Protein 2Z0S (pdb70)

Secondary structure (DSSP, 8-state):
------TT--EEEEEEEE-SSEEEEE-SSSSPEEEEHHHHHTS---TTTT--TTSS-TT-EEEEEEEEE-TTS-EEEE--SSS-EE--SSEEEE--GGGSGGGT-GGGHHHHHHHHHH--EEEEETTTEEEEE-S-HHHHHHHHHHHHHHHH-S--TT-HHHHHHHHHHHHHH--

Nearest PDB structures (foldseek):
  2z0s-assembly1_A  TM=1.006E+00  e=6.641E-36  Aeropyrum pernix
  2ba0-assembly1_A  TM=9.247E-01  e=7.116E-19  Archaeoglobus fulgidus
  3l7z-assembly1_C  TM=9.344E-01  e=3.745E-17  Saccharolobus solfataricus
  8xie-assembly1_H  TM=8.509E-01  e=6.430E-17  Thermoplasma acidophilum DSM 1728
  5okz-assembly1_l  TM=6.399E-01  e=3.580E-09  Saccharomyces cerevisiae S288C

B-factor: mean 89.62, std 29.91, range [28.1, 201.73]

InterPro domains:
  IPR003029 S1 domain [PS50126] (67-139)
  IPR003029 S1 domain [SM00316] (65-139)
  IPR004087 K Homology domain [SM00322] (146-210)
  IPR004088 K Homology domain, type 1 [PF15985] (149-196)
  IPR012340 Nucleic acid-binding, OB-fold [G3DSA:2.40.50.140] (60-148)
  IPR012340 Nucleic acid-binding, OB-fold [SSF50249] (61-145)
  IPR023474 Exosome complex component Rrp4 [MF_00623] (7-234)
  IPR026699 Exosome complex RNA-binding protein 1/RRP40/RRP4 [PTHR21321] (3-215)
  IPR036612 K Homology domain, type 1 superfamily [G3DSA:3.30.1370.10] (149-235)
  IPR036612 K Homology domain, type 1 superfamily [SSF54791] (150-228)
  IPR048565 RRP4, S1 domain [PF21266] (62-99)
  IPR048565 RRP4, S1 domain [cd05789] (62-146)

Foldseek 3Di:
DADDDDAFFWFKWFFAADDFFWTWTDGLHPAIAIEGPCQVVVHDDDNPPHDDCPQDHGGWIWGWGFHQAPPVRHTYTHQPDDRTTTDDDFDKAFAGLVLLAVCCPDVRVNPVLLCVLLVWDWDRGNRGIMTTHDDDDQSVVLVRVLVVCSRPDPDPPPPSVVSSVVSVVSVVVSD

CATH classification: 2.40.50.140 (+1 more: 3.30.1370.10)

Radius of gyration: 17.99 Å; Cα contacts (8 Å, |Δi|>4): 323; chains: 1; bounding box: 57×24×34 Å

Organism: Aeropyrum pernix (strain ATCC 700893 / DSM 11879 / JCM 9820 / NBRC 100138 / K1) (NCBI:txid272557)

Solvent-accessible surface area: 9972 Å² total; per-residue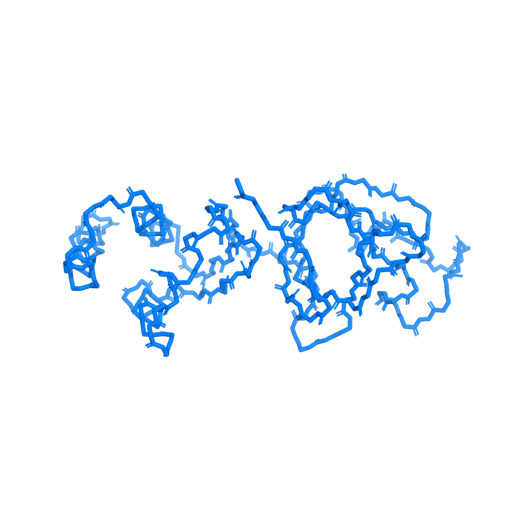 (Å²): 204,114,17,92,9,104,71,42,9,40,0,0,0,42,1,81,53,52,25,122,102,36,0,75,0,40,2,40,23,96,98,59,0,25,1,23,1,78,44,46,56,64,105,98,24,68,87,84,138,40,46,110,48,49,64,0,133,95,44,34,56,0,43,0,58,3,87,42,76,47,212,78,156,19,0,65,7,9,16,100,41,163,56,20,10,121,25,111,133,40,52,42,12,95,12,44,32,67,66,11,87,76,2,38,18,225,185,109,54,11,18,118,19,1,48,146,36,0,110,2,126,13,57,18,0,148,0,0,4,0,15,0,58,21,137,64,130,64,9,11,31,0,0,32,73,0,1,100,59,0,22,126,41,87,180,74,109,44,17,50,154,105,4,36,129,55,0,76,94,27,57,183,120,85,142

Structure (mmCIF, N/CA/C/O backbone):
data_2Z0S
#
_entry.id   2Z0S
#
_cell.length_a   97.414
_cell.length_b   97.414
_cell.length_c   136.548
_cell.angle_alpha   90.00
_cell.angle_beta   90.00
_cell.angle_gamma   120.00
#
_symmetry.space_group_name_H-M   'P 61 2 2'
#
loop_
_atom_site.group_PDB
_atom_site.id
_atom_site.type_symbol
_atom_site.label_atom_id
_atom_site.label_alt_id
_atom_site.label_comp_id
_atom_site.label_asym_id
_atom_site.label_entity_id
_atom_site.label_seq_id
_atom_site.pdbx_PDB_ins_code
_atom_site.Cartn_x
_atom_site.Cartn_y
_atom_site.Cartn_z
_atom_site.occupancy
_atom_site.B_iso_or_equiv
_atom_site.auth_seq_id
_atom_site.auth_comp_id
_atom_site.auth_asym_id
_atom_site.auth_atom_id
_atom_site.pdbx_PDB_model_num
ATOM 1 N N . GLU A 1 60 ? 21.086 46.761 17.256 1.00 129.82 60 GLU A N 1
ATOM 2 C CA . GLU A 1 60 ? 21.488 45.323 17.344 1.00 130.65 60 GLU A CA 1
ATOM 3 C C . GLU A 1 60 ? 21.696 44.706 15.955 1.00 131.08 60 GLU A C 1
ATOM 4 O O . GLU A 1 60 ? 20.772 44.673 15.136 1.00 131.16 60 GLU A O 1
ATOM 10 N N . ILE A 1 61 ? 22.909 44.210 15.697 1.00 132.64 61 ILE A N 1
ATOM 11 C CA . ILE A 1 61 ? 23.235 43.617 14.400 1.00 131.43 61 ILE A CA 1
ATOM 12 C C . ILE A 1 61 ? 23.858 42.212 14.476 1.00 128.20 61 ILE A C 1
ATOM 13 O O . ILE A 1 61 ? 24.032 41.641 15.557 1.00 128.00 61 ILE A O 1
ATOM 18 N N . TYR A 1 62 ? 24.185 41.677 13.302 1.00 93.29 62 TYR A N 1
ATOM 19 C CA . TYR A 1 62 ? 24.757 40.347 13.131 1.00 89.50 62 TYR A CA 1
ATOM 20 C C . TYR A 1 62 ? 26.160 40.140 13.675 1.00 90.73 62 TYR A C 1
ATOM 21 O O . TYR A 1 62 ? 27.033 41.000 13.560 1.00 91.64 62 TYR A O 1
ATOM 30 N N . VAL A 1 63 ? 26.357 38.965 14.259 1.00 116.31 63 VAL A N 1
ATOM 31 C CA . VAL A 1 63 ? 27.633 38.563 14.819 1.00 114.59 63 VAL A CA 1
ATOM 32 C C . VAL A 1 63 ? 27.900 37.156 14.312 1.00 114.12 63 VAL A C 1
ATOM 33 O O . VAL A 1 63 ? 27.117 36.239 14.552 1.00 113.63 63 VAL A O 1
ATOM 37 N N . PRO A 1 64 ? 29.018 36.971 13.599 1.00 118.90 64 PRO A N 1
ATOM 38 C CA . PRO A 1 64 ? 29.427 35.684 13.028 1.00 117.49 64 PRO A CA 1
ATOM 39 C C . PRO A 1 64 ? 29.473 34.538 14.032 1.00 117.33 64 PRO A C 1
ATOM 40 O O . PRO A 1 64 ? 29.719 34.747 15.219 1.00 117.55 64 PRO A O 1
ATOM 44 N N . GLN A 1 65 ? 29.232 33.327 13.539 1.00 91.93 65 GLN A N 1
ATOM 45 C CA . GLN A 1 65 ? 29.257 32.120 14.363 1.00 93.20 65 GLN A CA 1
ATOM 46 C C . GLN A 1 65 ? 29.672 30.933 13.505 1.00 90.81 65 GLN A C 1
ATOM 47 O O . GLN A 1 65 ? 28.911 30.464 12.655 1.00 88.68 65 GLN A O 1
ATOM 53 N N . ALA A 1 66 ? 30.890 30.461 13.737 1.00 97.96 66 ALA A N 1
ATOM 54 C CA . ALA A 1 66 ? 31.446 29.331 13.004 1.00 96.49 66 ALA A CA 1
ATOM 55 C C . ALA A 1 66 ? 30.387 28.385 12.440 1.00 93.88 66 ALA A C 1
ATOM 56 O O . ALA A 1 66 ? 29.961 27.444 13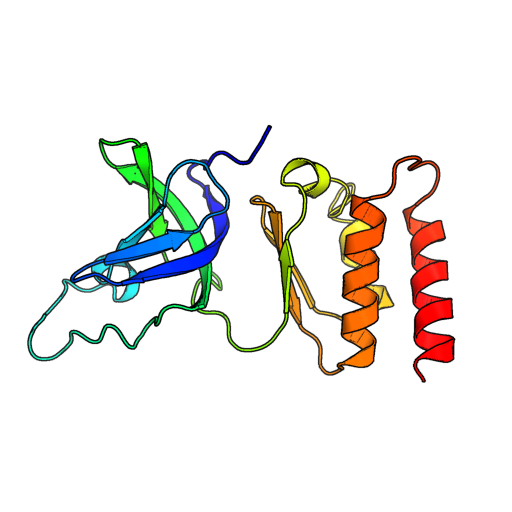.108 1.00 92.71 66 ALA A O 1
ATOM 58 N N . GLY A 1 67 ? 29.969 28.639 11.206 1.00 108.48 67 GLY A N 1
ATOM 59 C CA . GLY A 1 67 ? 28.974 27.791 10.576 1.00 105.72 67 GLY A CA 1
ATOM 60 C C . GLY A 1 67 ? 27.987 28.587 9.751 1.00 103.85 67 GLY A C 1
ATOM 61 O O . GLY A 1 67 ? 27.420 28.074 8.786 1.00 102.50 67 GLY A O 1
ATOM 62 N N . ASP A 1 68 ? 27.792 29.847 10.129 1.00 98.18 68 ASP A N 1
ATOM 63 C CA . ASP A 1 68 ? 26.860 30.729 9.436 1.00 96.90 68 ASP A CA 1
ATOM 64 C C . ASP A 1 68 ? 27.172 30.993 7.971 1.00 94.14 68 ASP A C 1
ATOM 65 O O . ASP A 1 68 ? 28.056 31.788 7.655 1.00 96.66 68 ASP A O 1
ATOM 70 N N . VAL A 1 69 ? 26.439 30.336 7.078 1.00 83.82 69 VAL A N 1
ATOM 71 C CA . VAL A 1 69 ? 26.627 30.561 5.652 1.00 76.65 69 VAL A CA 1
ATOM 72 C C . VAL A 1 69 ? 26.212 32.010 5.423 1.00 74.32 69 VAL A C 1
ATOM 73 O O . VAL A 1 69 ? 25.143 32.433 5.863 1.00 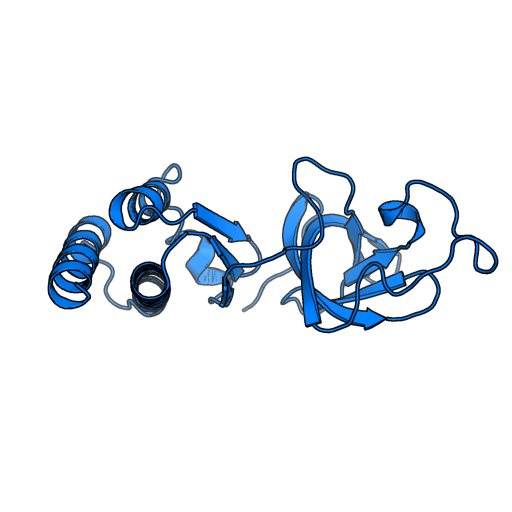77.18 69 VAL A O 1
ATOM 77 N N . VAL A 1 70 ? 27.052 32.771 4.734 1.00 57.74 70 VAL A N 1
ATOM 78 C CA . VAL A 1 70 ? 26.763 34.180 4.523 1.00 56.15 70 VAL A CA 1
ATOM 79 C C . VAL A 1 70 ? 26.962 34.693 3.105 1.00 55.67 70 VAL A C 1
ATOM 80 O O . VAL A 1 70 ? 27.611 34.056 2.298 1.00 55.79 70 VAL A O 1
ATOM 84 N N . ILE A 1 71 ? 26.370 35.842 2.802 1.00 53.65 71 ILE A N 1
ATOM 85 C CA . ILE A 1 71 ? 26.522 36.458 1.491 1.00 52.65 71 ILE A CA 1
ATOM 86 C C . ILE A 1 71 ? 27.531 37.559 1.767 1.00 51.05 71 ILE A C 1
ATOM 87 O O . ILE A 1 71 ? 27.271 38.447 2.589 1.00 53.53 71 ILE A O 1
ATOM 92 N N . GLY A 1 72 ? 28.675 37.493 1.086 1.00 41.36 72 GLY A N 1
ATOM 93 C CA . GLY A 1 72 ? 29.722 38.472 1.307 1.00 42.13 72 GLY A CA 1
ATOM 94 C C . GLY A 1 72 ? 30.011 39.410 0.158 1.00 45.28 72 GLY A C 1
ATOM 95 O O . GLY A 1 72 ? 29.927 39.054 -1.023 1.00 44.82 72 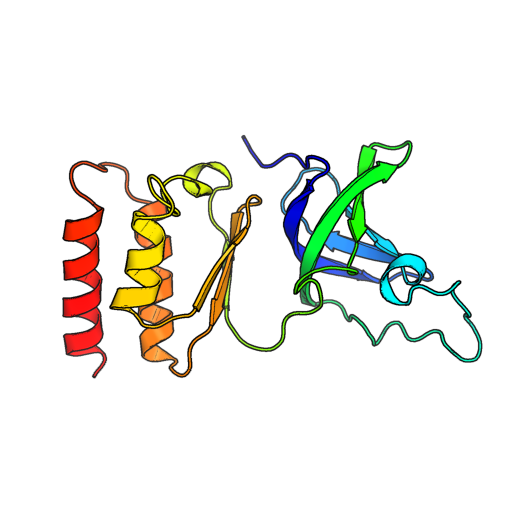GLY A O 1
ATOM 96 N N . LEU A 1 73 ? 30.354 40.633 0.525 1.00 53.93 73 LEU A N 1
ATOM 97 C CA . LEU A 1 73 ? 30.684 41.629 -0.456 1.00 57.46 73 LEU A CA 1
ATOM 98 C C . LEU A 1 73 ? 32.173 41.909 -0.340 1.00 60.19 73 LEU A C 1
ATOM 99 O O . LEU A 1 73 ? 32.653 42.383 0.693 1.00 65.51 73 LEU A O 1
ATOM 104 N N . ILE A 1 74 ? 32.905 41.602 -1.402 1.00 56.37 74 ILE A N 1
ATOM 105 C CA . ILE A 1 74 ? 34.333 41.841 -1.425 1.00 57.50 74 ILE A CA 1
ATOM 106 C C . ILE A 1 74 ? 34.562 43.352 -1.290 1.00 57.04 74 ILE A C 1
ATOM 107 O O . ILE A 1 74 ? 34.255 44.117 -2.213 1.00 56.07 74 ILE A O 1
ATOM 112 N N . GLN A 1 75 ? 35.076 43.773 -0.130 1.00 64.45 75 GLN A N 1
ATOM 113 C CA . GLN A 1 75 ? 35.386 45.185 0.127 1.00 70.20 75 GLN A CA 1
ATOM 114 C C . GLN A 1 75 ? 36.637 45.593 -0.636 1.00 73.44 75 GLN A C 1
ATOM 115 O O . GLN A 1 75 ? 36.587 46.372 -1.585 1.00 74.88 75 GLN A O 1
ATOM 121 N N . SER A 1 76 ? 37.767 45.055 -0.199 1.00 72.65 76 SER A N 1
ATOM 122 C CA . SER A 1 76 ? 39.051 45.351 -0.817 1.00 70.04 76 SER A CA 1
ATOM 123 C C . SER A 1 76 ? 39.875 44.077 -1.012 1.00 68.93 76 SER A C 1
ATOM 124 O O . SER A 1 76 ? 39.705 43.103 -0.275 1.00 64.56 76 SER A O 1
ATOM 127 N N . VAL A 1 77 ? 40.750 44.094 -2.019 1.00 71.77 77 VAL A N 1
ATOM 128 C CA . VAL A 1 77 ? 41.619 42.958 -2.330 1.00 75.86 77 VAL A CA 1
ATOM 129 C C . VAL A 1 77 ? 43.041 43.210 -1.836 1.00 77.24 77 VAL A C 1
ATOM 130 O O . VAL A 1 77 ? 43.513 44.349 -1.845 1.00 78.13 77 VAL A O 1
ATOM 134 N N . GLY A 1 78 ? 43.708 42.143 -1.402 1.00 87.02 78 GLY A N 1
ATOM 135 C CA . GLY A 1 78 ? 45.076 42.249 -0.919 1.00 87.90 78 GLY A CA 1
ATOM 136 C C . GLY A 1 78 ? 46.015 41.330 -1.688 1.00 87.37 78 GLY A C 1
ATOM 137 O O . GLY A 1 78 ? 45.885 41.174 -2.905 1.00 86.43 78 GLY A O 1
ATOM 138 N N . ILE A 1 79 ? 46.960 40.700 -0.999 1.00 71.40 79 ILE A N 1
ATOM 139 C CA . ILE A 1 79 ? 47.870 39.813 -1.705 1.00 69.83 79 ILE A CA 1
ATOM 140 C C . ILE A 1 79 ? 47.465 38.348 -1.590 1.00 71.19 79 ILE A C 1
ATOM 141 O O . ILE A 1 79 ? 47.314 37.658 -2.599 1.00 69.16 79 ILE A O 1
ATOM 146 N N . MET A 1 80 ? 47.273 37.873 -0.366 1.00 61.64 80 MET A N 1
ATOM 147 C CA . MET A 1 80 ? 46.921 36.471 -0.172 1.00 65.15 80 MET A CA 1
ATOM 148 C C . MET A 1 80 ? 45.485 36.320 0.260 1.00 64.28 80 MET A C 1
ATOM 149 O O . MET A 1 80 ? 44.944 35.209 0.302 1.00 65.48 80 MET A O 1
ATOM 154 N N . ASN A 1 81 ? 44.876 37.453 0.587 1.00 74.37 81 ASN A N 1
ATOM 155 C CA . ASN A 1 81 ? 43.506 37.474 1.053 1.00 73.71 81 ASN A CA 1
ATOM 156 C C . ASN A 1 81 ? 42.659 38.533 0.383 1.00 72.93 81 ASN A C 1
ATOM 157 O O . ASN A 1 81 ? 43.159 39.451 -0.280 1.00 71.91 81 ASN A O 1
ATOM 162 N N . TRP A 1 82 ? 41.353 38.380 0.596 1.00 71.20 82 TRP A N 1
ATOM 163 C CA . TRP A 1 82 ? 40.330 39.302 0.128 1.00 65.48 82 TRP A CA 1
ATOM 164 C C . TRP A 1 82 ? 39.607 39.631 1.420 1.00 67.42 82 TRP A C 1
ATOM 165 O O . TRP A 1 82 ? 39.383 38.742 2.252 1.00 69.07 82 TRP A O 1
ATOM 176 N N . PHE A 1 83 ? 39.260 40.899 1.599 1.00 63.43 83 PHE A N 1
ATOM 177 C CA . PHE A 1 83 ? 38.538 41.317 2.796 1.00 67.42 83 PHE A CA 1
ATOM 178 C C . PHE A 1 83 ? 37.064 41.461 2.415 1.00 67.14 83 PHE A C 1
ATOM 179 O O . PHE A 1 83 ? 36.713 42.191 1.482 1.00 66.71 83 PHE A O 1
ATOM 187 N N . VAL A 1 84 ? 36.208 40.732 3.124 1.00 65.02 84 VAL A N 1
ATOM 188 C CA . VAL A 1 84 ? 34.789 40.743 2.804 1.00 64.81 84 VAL A CA 1
ATOM 189 C C . VAL A 1 84 ? 33.839 41.390 3.788 1.00 65.05 84 VAL A C 1
ATOM 190 O O . VAL A 1 84 ? 33.886 41.121 4.986 1.00 64.90 84 VAL A O 1
ATOM 194 N N . ASP A 1 85 ? 32.966 42.236 3.248 1.00 69.23 85 ASP A N 1
ATOM 195 C CA . ASP A 1 85 ? 31.936 42.906 4.021 1.00 72.44 85 ASP A CA 1
ATOM 196 C C . ASP A 1 85 ? 30.946 41.799 4.358 1.00 71.49 85 ASP A C 1
ATOM 197 O O . ASP A 1 85 ? 30.364 41.181 3.468 1.00 68.10 85 ASP A O 1
ATOM 202 N N . ILE A 1 86 ? 30.756 41.548 5.644 1.00 66.92 86 ILE A N 1
ATOM 203 C CA . ILE A 1 86 ? 29.888 40.465 6.050 1.00 68.53 86 ILE A CA 1
ATOM 204 C C . ILE A 1 86 ? 28.608 40.931 6.753 1.00 74.85 86 ILE A C 1
ATOM 205 O O . ILE A 1 86 ? 27.766 40.122 7.153 1.00 73.35 86 ILE A O 1
ATOM 210 N N . ASN A 1 87 ? 28.453 42.248 6.849 1.00 94.21 87 ASN A N 1
ATOM 211 C CA . ASN A 1 87 ? 27.307 42.868 7.507 1.00 97.09 87 ASN A CA 1
ATOM 212 C C . ASN A 1 87 ? 27.405 42.524 8.979 1.00 98.83 87 ASN A C 1
ATOM 213 O O . ASN A 1 87 ? 26.433 42.122 9.619 1.00 100.56 87 ASN A O 1
ATOM 218 N N . SER A 1 88 ? 28.620 42.688 9.487 1.00 96.94 88 SER A N 1
ATOM 219 C CA . SER A 1 88 ? 28.973 42.426 10.871 1.00 98.65 88 SER A CA 1
ATOM 220 C C . SER A 1 88 ? 29.951 43.519 11.281 1.00 99.79 88 SER A C 1
ATOM 221 O O . SER A 1 88 ? 30.503 44.215 10.426 1.00 102.29 88 SER A O 1
ATOM 224 N N . PRO A 1 89 ? 30.172 43.698 12.592 1.00 103.16 89 PRO A N 1
ATOM 225 C CA . PRO A 1 89 ? 31.110 44.739 13.016 1.00 103.67 89 PRO A CA 1
ATOM 226 C C . PRO A 1 89 ? 32.504 44.463 12.472 1.00 103.36 89 PRO A C 1
ATOM 227 O O . PRO A 1 89 ? 33.191 45.369 12.006 1.00 103.96 89 PRO A O 1
ATOM 231 N N . TYR A 1 90 ? 32.911 43.200 12.520 1.00 104.16 90 TYR A N 1
ATOM 232 C CA . TYR A 1 90 ? 34.232 42.825 12.044 1.00 101.49 90 TYR A CA 1
ATOM 233 C C . TYR A 1 90 ? 34.295 42.278 10.619 1.00 98.08 90 TYR A C 1
ATOM 234 O O . TYR A 1 90 ? 33.499 41.422 10.219 1.00 95.07 90 TYR A O 1
ATOM 243 N N . VAL A 1 91 ? 35.260 42.806 9.867 1.00 96.64 91 VAL A N 1
ATOM 244 C CA . VAL A 1 91 ? 35.499 42.427 8.481 1.00 92.86 91 VAL A CA 1
ATOM 245 C C . VAL A 1 91 ? 36.057 41.023 8.432 1.00 88.67 91 VAL A C 1
ATOM 246 O O . VAL A 1 91 ? 37.038 40.724 9.102 1.00 92.25 91 VAL A O 1
ATOM 250 N N . ALA A 1 92 ? 35.434 40.166 7.634 1.00 62.34 92 ALA A N 1
ATOM 251 C CA . ALA A 1 92 ? 35.865 38.784 7.517 1.00 60.12 92 ALA A CA 1
ATOM 252 C C . ALA A 1 92 ? 36.959 38.730 6.488 1.00 60.86 92 ALA A C 1
ATOM 253 O O . ALA A 1 92 ? 37.177 39.695 5.738 1.00 62.96 92 ALA A O 1
ATOM 255 N N . VAL A 1 93 ? 37.640 37.589 6.451 1.00 71.76 93 VAL A N 1
ATOM 256 C CA . VAL A 1 93 ? 38.730 37.379 5.516 1.00 68.81 93 VAL A CA 1
ATOM 257 C C . VAL A 1 93 ? 38.523 36.058 4.808 1.00 68.18 93 VAL A C 1
ATOM 258 O O . VAL A 1 93 ? 37.934 35.128 5.365 1.00 67.23 93 VAL A O 1
ATOM 262 N N . LEU A 1 94 ? 39.008 36.006 3.568 1.00 70.26 94 LEU A N 1
ATOM 263 C CA . LEU A 1 94 ? 38.949 34.825 2.708 1.00 69.51 94 LEU A CA 1
ATOM 264 C C . LEU A 1 94 ? 40.268 34.820 1.950 1.00 74.84 94 LEU A C 1
ATOM 265 O O . LEU A 1 94 ? 40.567 35.768 1.217 1.00 73.70 94 LEU A O 1
ATOM 270 N N . SER A 1 95 ? 41.036 33.745 2.120 1.00 94.81 95 SER A N 1
ATOM 271 C CA . SER A 1 95 ? 42.359 33.603 1.503 1.00 97.23 95 SER A CA 1
ATOM 272 C C . SER A 1 95 ? 42.398 32.870 0.175 1.00 97.76 95 SER A C 1
ATOM 273 O O . SER A 1 95 ? 41.554 32.015 -0.100 1.00 99.58 95 SER A O 1
ATOM 276 N N . VAL A 1 96 ? 43.411 33.188 -0.630 1.00 53.05 96 VAL A N 1
ATOM 277 C CA . VAL A 1 96 ? 43.588 32.534 -1.921 1.00 53.24 96 VAL A CA 1
ATOM 278 C C . VAL A 1 96 ? 44.007 31.097 -1.617 1.00 55.39 96 VAL A C 1
ATOM 279 O O . VAL A 1 96 ? 44.002 30.217 -2.481 1.00 51.16 96 VAL A O 1
ATOM 283 N N . GLN A 1 97 ? 44.377 30.879 -0.364 1.00 72.62 97 GLN A N 1
ATOM 284 C CA . GLN A 1 97 ? 44.769 29.566 0.091 1.00 78.56 97 GLN A CA 1
ATOM 285 C C . GLN A 1 97 ? 43.513 28.700 0.059 1.00 79.68 97 GLN A C 1
ATOM 286 O O . GLN A 1 97 ? 43.434 27.722 -0.689 1.00 80.62 97 GLN A O 1
ATOM 292 N N . ASP A 1 98 ? 42.526 29.079 0.867 1.00 85.42 98 ASP A N 1
ATOM 293 C CA . ASP A 1 98 ? 41.269 28.339 0.950 1.00 85.50 98 ASP A CA 1
ATOM 294 C C . ASP A 1 98 ? 40.542 28.292 -0.386 1.00 82.49 98 ASP A C 1
ATOM 295 O O . ASP A 1 98 ? 39.999 27.255 -0.765 1.00 82.30 98 ASP A O 1
ATOM 300 N N . PHE A 1 99 ? 40.540 29.414 -1.099 1.00 81.62 99 PHE A N 1
ATOM 301 C CA . PHE A 1 99 ? 39.868 29.496 -2.392 1.00 78.54 99 PHE A CA 1
ATOM 302 C C . PHE A 1 99 ? 40.362 28.465 -3.416 1.00 78.55 99 PHE A C 1
ATOM 303 O O . PHE A 1 99 ? 39.570 27.831 -4.128 1.00 78.72 99 PHE A O 1
ATOM 311 N N . LEU A 1 100 ? 41.680 28.312 -3.480 1.00 81.87 100 LEU A N 1
ATOM 312 C CA . LEU A 1 100 ? 42.322 27.397 -4.410 1.00 79.64 100 LEU A CA 1
ATOM 313 C C . LEU A 1 100 ? 42.608 25.999 -3.893 1.00 79.72 100 LEU A C 1
ATOM 314 O O . LEU A 1 100 ? 42.836 25.092 -4.693 1.00 73.98 100 LEU A O 1
ATOM 319 N N . GLY A 1 101 ? 42.601 25.822 -2.571 1.00 92.88 101 GLY A N 1
ATOM 320 C CA . GLY A 1 101 ? 42.902 24.515 -2.001 1.00 96.66 101 GLY A CA 1
ATOM 321 C C . GLY A 1 101 ? 44.313 24.192 -2.446 1.00 99.10 101 GLY A C 1
ATOM 322 O O . GLY A 1 101 ? 44.642 23.070 -2.833 1.00 100.76 101 GLY A O 1
ATOM 323 N N . ARG A 1 102 ? 45.154 25.211 -2.367 1.00 73.72 102 ARG A N 1
ATOM 324 C CA . ARG A 1 102 ? 46.524 25.122 -2.816 1.00 72.22 102 ARG A CA 1
ATOM 325 C C . ARG A 1 102 ? 47.279 26.346 -2.273 1.00 73.77 102 ARG A C 1
ATOM 326 O O . ARG A 1 102 ? 46.739 27.449 -2.236 1.00 75.97 102 ARG A O 1
ATOM 334 N N . PRO A 1 103 ? 48.533 26.169 -1.827 1.00 75.33 103 PRO A N 1
ATOM 335 C CA . PRO A 1 103 ? 49.264 27.334 -1.312 1.00 74.79 103 PRO A CA 1
ATOM 336 C C . PRO A 1 103 ? 49.326 28.439 -2.359 1.00 72.28 103 PRO A C 1
ATOM 337 O O . PRO A 1 103 ? 49.392 28.170 -3.552 1.00 69.34 103 PRO A O 1
ATOM 341 N N . PHE A 1 104 ? 49.305 29.686 -1.922 1.00 86.24 104 PHE A N 1
ATOM 342 C CA . PHE A 1 104 ? 49.345 30.790 -2.868 1.00 89.66 104 PHE A CA 1
ATOM 343 C C . PHE A 1 104 ? 50.678 30.843 -3.603 1.00 91.21 104 PHE A C 1
ATOM 344 O O . PHE A 1 104 ? 51.725 30.591 -3.008 1.00 94.77 104 PHE A O 1
ATOM 352 N N . ASN A 1 105 ? 50.641 31.172 -4.893 1.00 75.64 105 ASN A N 1
ATOM 353 C CA . ASN A 1 105 ? 51.865 31.249 -5.698 1.00 72.91 105 ASN A CA 1
ATOM 354 C C . ASN A 1 105 ? 51.922 32.531 -6.556 1.00 68.81 105 ASN A C 1
ATOM 355 O O . ASN A 1 105 ? 51.674 32.526 -7.760 1.00 68.58 105 ASN A O 1
ATOM 360 N N . PRO A 1 106 ? 52.281 33.649 -5.924 1.00 55.21 106 PRO A N 1
ATOM 361 C CA . PRO A 1 106 ? 52.399 34.989 -6.514 1.00 57.22 106 PRO A CA 1
ATOM 362 C C . PRO A 1 106 ? 52.937 35.067 -7.933 1.00 60.40 106 PRO A C 1
ATOM 363 O O . PRO A 1 106 ? 52.620 36.004 -8.658 1.00 62.52 106 PRO A O 1
ATOM 367 N N . ALA A 1 107 ? 53.758 34.099 -8.324 1.00 81.87 107 ALA A N 1
ATOM 368 C CA . ALA A 1 107 ? 54.333 34.095 -9.665 1.00 86.64 107 ALA A CA 1
ATOM 369 C C . ALA A 1 107 ? 53.298 33.610 -10.669 1.00 89.34 107 ALA A C 1
ATOM 370 O O . ALA A 1 107 ? 52.405 34.351 -11.061 1.00 90.49 107 ALA A O 1
ATOM 372 N N . VAL A 1 108 ? 53.427 32.357 -11.083 1.00 116.06 108 VAL A N 1
ATOM 373 C CA . VAL A 1 108 ? 52.489 31.750 -12.023 1.00 120.06 108 VAL A CA 1
ATOM 374 C C . VAL A 1 108 ? 51.380 31.069 -11.215 1.00 120.12 108 VAL A C 1
ATOM 375 O O . VAL A 1 108 ? 51.517 29.914 -10.800 1.00 116.07 108 VAL A O 1
ATOM 379 N N . ASP A 1 109 ? 50.300 31.817 -10.989 1.00 84.51 109 ASP A N 1
ATOM 380 C CA . ASP A 1 109 ? 49.126 31.374 -10.226 1.00 87.40 109 ASP A CA 1
ATOM 381 C C . ASP A 1 109 ? 48.348 32.628 -9.891 1.00 91.26 109 ASP A C 1
ATOM 382 O O . ASP A 1 109 ? 47.334 32.929 -10.511 1.00 95.48 109 ASP A O 1
ATOM 387 N N . ASP A 1 110 ? 48.859 33.353 -8.902 1.00 119.09 110 ASP A N 1
ATOM 388 C CA . ASP A 1 110 ? 48.278 34.602 -8.436 1.00 116.77 110 ASP A CA 1
ATOM 389 C C . ASP A 1 110 ? 47.405 35.248 -9.488 1.00 114.41 110 ASP A C 1
ATOM 390 O O . ASP A 1 110 ? 47.784 35.362 -10.651 1.00 115.07 110 ASP A O 1
ATOM 395 N N . MET A 1 111 ? 46.219 35.654 -9.060 1.00 131.90 111 MET A N 1
ATOM 396 C CA . MET A 1 111 ? 45.274 36.324 -9.922 1.00 126.90 111 MET A CA 1
ATOM 397 C C . MET A 1 111 ? 44.143 36.871 -9.088 1.00 127.02 111 MET A C 1
ATOM 398 O O . MET A 1 111 ? 43.121 36.220 -8.893 1.00 127.76 111 MET A O 1
ATOM 403 N N . GLN A 1 112 ? 44.361 38.059 -8.544 1.00 74.48 112 GLN A N 1
ATOM 404 C CA . GLN A 1 112 ? 43.323 38.719 -7.789 1.00 69.52 112 GLN A CA 1
ATOM 405 C C . GLN A 1 112 ? 42.517 39.297 -8.947 1.00 62.79 112 GLN A C 1
ATOM 406 O O . GLN A 1 112 ? 42.617 40.480 -9.292 1.00 60.62 112 GLN A O 1
ATOM 412 N N . SER A 1 113 ? 41.797 38.368 -9.581 1.00 66.23 113 SER A N 1
ATOM 413 C CA . SER A 1 113 ? 40.908 38.562 -10.726 1.00 64.03 113 SER A CA 1
ATOM 414 C C . SER A 1 113 ? 40.027 37.307 -10.712 1.00 63.81 113 SER A C 1
ATOM 415 O O . SER A 1 113 ? 39.455 36.899 -11.725 1.00 63.45 113 SER A O 1
ATOM 418 N N . LEU A 1 114 ? 39.977 36.677 -9.545 1.00 73.21 114 LEU A N 1
ATOM 419 C CA . LEU A 1 114 ? 39.143 35.511 -9.319 1.00 71.40 114 LEU A CA 1
ATOM 420 C C . LEU A 1 114 ? 37.970 36.101 -8.543 1.00 70.76 114 LEU A C 1
ATOM 421 O O . LEU A 1 114 ? 36.878 35.544 -8.504 1.00 71.61 114 LEU A O 1
ATOM 426 N N . LEU A 1 115 ? 38.246 37.234 -7.908 1.00 66.72 115 LEU A N 1
ATOM 427 C CA . LEU A 1 115 ? 37.285 37.988 -7.126 1.00 63.82 115 LEU A CA 1
ATOM 428 C C . LEU A 1 115 ? 37.758 39.429 -7.177 1.00 69.18 115 LEU A C 1
ATOM 429 O O . LEU A 1 115 ? 38.869 39.751 -6.739 1.00 73.53 115 LEU A O 1
ATOM 434 N N . LYS A 1 116 ? 36.917 40.287 -7.733 1.00 55.55 116 LYS A N 1
ATOM 435 C CA . LYS A 1 116 ? 37.229 41.691 -7.847 1.00 54.62 116 LYS A CA 1
ATOM 436 C C . LYS A 1 116 ? 36.461 42.379 -6.716 1.00 54.61 116 LYS A C 1
ATOM 437 O O . LYS A 1 116 ? 35.905 41.705 -5.851 1.00 53.08 116 LYS A O 1
ATOM 443 N N . VAL A 1 117 ? 36.452 43.706 -6.686 1.00 72.28 117 VAL A N 1
ATOM 444 C CA . VAL A 1 117 ? 35.700 44.410 -5.654 1.00 72.79 117 VAL A CA 1
ATOM 445 C C . VAL A 1 117 ? 34.303 44.680 -6.182 1.00 73.27 117 VAL A C 1
ATOM 446 O O . VAL A 1 117 ? 34.129 45.260 -7.251 1.00 75.00 117 VAL A O 1
ATOM 450 N N . GLY A 1 118 ? 33.301 44.261 -5.434 1.00 66.44 118 GLY A N 1
ATOM 451 C CA . GLY A 1 118 ? 31.940 44.471 -5.884 1.00 63.28 118 GLY A CA 1
ATOM 452 C C . GLY A 1 118 ? 31.268 43.126 -6.034 1.00 61.85 118 GLY A C 1
ATOM 453 O O . GLY A 1 118 ? 30.052 43.023 -6.154 1.00 63.43 118 GLY A O 1
ATOM 454 N N . ASP A 1 119 ? 32.081 42.081 -6.031 1.00 46.41 119 ASP A N 1
ATOM 455 C CA . ASP A 1 119 ? 31.585 40.729 -6.148 1.00 43.05 119 ASP A CA 1
ATOM 456 C C . ASP A 1 119 ? 30.903 40.290 -4.860 1.00 42.51 119 ASP A C 1
ATOM 457 O O . ASP A 1 119 ? 31.282 40.677 -3.755 1.00 40.05 119 ASP A O 1
ATOM 462 N N . TYR A 1 120 ? 29.870 39.488 -5.000 1.00 58.54 120 TYR A N 1
ATOM 463 C CA . TYR A 1 120 ? 29.206 38.998 -3.815 1.00 59.54 120 TYR A CA 1
ATOM 464 C C . TYR A 1 120 ? 29.622 37.547 -3.780 1.00 58.81 120 TYR A C 1
ATOM 465 O O . TYR A 1 120 ? 29.791 36.933 -4.832 1.00 58.16 120 TYR A O 1
ATOM 474 N N . ILE A 1 121 ? 29.830 37.001 -2.591 1.00 53.52 121 ILE A N 1
ATOM 475 C CA . ILE A 1 121 ? 30.242 35.608 -2.508 1.00 58.14 121 ILE A CA 1
ATOM 476 C C . ILE A 1 121 ? 29.480 34.854 -1.430 1.00 61.73 121 ILE A C 1
ATOM 477 O O . ILE A 1 121 ? 29.348 35.327 -0.302 1.00 63.34 121 ILE A O 1
ATOM 482 N N . LYS A 1 122 ? 28.974 33.680 -1.789 1.00 54.55 122 LYS A N 1
ATOM 483 C CA . LYS A 1 122 ? 28.264 32.849 -0.837 1.00 56.82 122 LYS A CA 1
ATOM 484 C C . LYS A 1 122 ? 29.402 32.103 -0.123 1.00 55.88 122 LYS A C 1
ATOM 485 O O . LYS A 1 122 ? 30.094 31.297 -0.737 1.00 56.54 122 LYS A O 1
ATOM 491 N N . ALA A 1 123 ? 29.605 32.381 1.163 1.00 57.80 123 ALA A N 1
ATOM 492 C CA . ALA A 1 123 ? 30.682 31.745 1.919 1.00 60.26 123 ALA A CA 1
ATOM 493 C C . ALA A 1 123 ? 30.333 31.380 3.357 1.00 62.57 123 ALA A C 1
ATOM 494 O O . ALA A 1 123 ? 29.501 32.035 3.974 1.00 66.30 123 ALA A O 1
ATOM 496 N N . LYS A 1 124 ? 30.993 30.343 3.884 1.00 84.40 124 LYS A N 1
ATOM 497 C CA . LYS A 1 124 ? 30.798 29.875 5.270 1.00 86.07 124 LYS A CA 1
ATOM 498 C C . LYS A 1 124 ? 31.827 30.494 6.227 1.00 86.36 124 LYS A C 1
ATOM 499 O O . LYS A 1 124 ? 32.936 30.858 5.823 1.00 86.21 124 LYS A O 1
ATOM 505 N N . VAL A 1 125 ? 31.457 30.605 7.497 1.00 71.95 125 VAL A N 1
ATOM 506 C CA . VAL A 1 125 ? 32.370 31.119 8.509 1.00 74.26 125 VAL A CA 1
ATOM 507 C C . VAL A 1 125 ? 32.969 29.881 9.160 1.00 78.26 125 VAL A C 1
ATOM 508 O O . VAL A 1 125 ? 32.231 28.998 9.595 1.00 79.09 125 VAL A O 1
ATOM 512 N N . VAL A 1 126 ? 34.294 29.796 9.225 1.00 92.64 126 VAL A N 1
ATOM 513 C CA . VAL A 1 126 ? 34.919 28.620 9.821 1.00 94.83 126 VAL A CA 1
ATOM 514 C C . VAL A 1 126 ? 35.459 28.856 11.223 1.00 96.63 126 VAL A C 1
ATOM 515 O O . VAL A 1 126 ? 35.406 27.972 12.074 1.00 97.71 126 VAL A O 1
ATOM 519 N N . ALA A 1 127 ? 35.978 30.048 11.465 1.00 87.65 127 ALA A N 1
ATOM 520 C CA . ALA A 1 127 ? 36.510 30.366 12.774 1.00 91.35 127 ALA A CA 1
ATOM 521 C C . ALA A 1 127 ? 36.977 31.809 12.796 1.00 96.48 127 ALA A C 1
ATOM 522 O O . ALA A 1 127 ? 36.823 32.542 11.812 1.00 98.17 127 ALA A O 1
ATOM 524 N N . PHE A 1 128 ? 37.540 32.223 13.924 1.00 86.42 128 PHE A N 1
ATOM 525 C CA . PHE A 1 128 ? 38.030 33.584 14.050 1.00 89.52 128 PHE A CA 1
ATOM 526 C C . PHE A 1 128 ? 39.524 33.544 14.333 1.00 91.28 128 PHE A C 1
ATOM 527 O O . PHE A 1 128 ? 39.966 32.820 15.222 1.00 91.62 128 PHE A O 1
ATOM 535 N N . ASP A 1 129 ? 40.301 34.309 13.569 1.00 130.17 129 ASP A N 1
ATOM 536 C CA . ASP A 1 129 ? 41.740 34.343 13.779 1.00 131.66 129 ASP A CA 1
ATOM 537 C C . ASP A 1 129 ? 41.965 34.987 15.143 1.00 133.31 129 ASP A C 1
ATOM 538 O O . ASP A 1 129 ? 41.040 35.557 15.726 1.00 132.77 129 ASP A O 1
ATOM 543 N N . LYS A 1 130 ? 43.191 34.895 15.642 1.00 128.68 130 LYS A N 1
ATOM 544 C CA . LYS A 1 130 ? 43.549 35.424 16.954 1.00 129.59 130 LYS A CA 1
ATOM 545 C C . LYS A 1 130 ? 43.318 36.927 17.146 1.00 128.05 130 LYS A C 1
ATOM 546 O O . LYS A 1 130 ? 43.945 37.543 18.004 1.00 129.89 130 LYS A O 1
ATOM 552 N N . THR A 1 131 ? 42.415 37.516 16.364 1.00 91.23 131 THR A N 1
ATOM 553 C CA . THR A 1 131 ? 42.131 38.945 16.477 1.00 89.09 131 THR A CA 1
ATOM 554 C C . THR A 1 131 ? 40.629 39.214 16.349 1.00 87.29 131 THR A C 1
ATOM 555 O O . THR A 1 131 ? 40.196 40.370 16.286 1.00 87.15 131 THR A O 1
ATOM 559 N N . ARG A 1 132 ? 39.851 38.133 16.306 1.00 132.67 132 ARG A N 1
ATOM 560 C CA . ARG A 1 132 ? 38.390 38.180 16.200 1.00 130.69 132 ARG A CA 1
ATOM 561 C C . ARG A 1 132 ? 37.801 38.361 14.796 1.00 130.17 132 ARG A C 1
ATOM 562 O O . ARG A 1 132 ? 36.581 38.419 14.638 1.00 132.71 132 ARG A O 1
ATOM 570 N N . SER A 1 133 ? 38.654 38.448 13.780 1.00 89.80 133 SER A N 1
ATOM 571 C CA . SER A 1 133 ? 38.173 38.584 12.407 1.00 83.83 133 SER A CA 1
ATOM 572 C C . SER A 1 133 ? 37.671 37.217 11.977 1.00 77.00 133 SER A C 1
ATOM 573 O O . SER A 1 133 ? 38.357 36.214 12.139 1.00 74.09 133 SER A O 1
ATOM 576 N N . PRO A 1 134 ? 36.461 37.156 11.422 1.00 83.52 134 PRO A N 1
ATOM 577 C CA . PRO A 1 134 ? 35.929 35.862 10.995 1.00 81.21 134 PRO A CA 1
ATOM 578 C C . PRO A 1 134 ? 36.627 35.354 9.739 1.00 78.67 134 PRO A C 1
ATOM 579 O O . PRO A 1 134 ? 36.908 36.128 8.818 1.00 78.81 134 PRO A O 1
ATOM 583 N N . LEU A 1 135 ? 36.903 34.054 9.708 1.00 71.22 135 LEU A N 1
ATOM 584 C CA . LEU A 1 135 ? 37.591 33.448 8.571 1.00 70.93 135 LEU A CA 1
ATOM 585 C C . LEU A 1 135 ? 36.677 32.630 7.676 1.00 70.14 135 LEU A C 1
ATOM 586 O O . LEU A 1 135 ? 36.250 31.532 8.054 1.00 69.89 135 LEU A O 1
ATOM 591 N N . LEU A 1 136 ? 36.410 33.152 6.479 1.00 76.17 136 LEU A N 1
ATOM 592 C CA . LEU A 1 136 ? 35.535 32.482 5.519 1.00 73.22 136 LEU A CA 1
ATOM 593 C C . LEU A 1 136 ? 36.212 31.386 4.718 1.00 74.77 136 LEU A C 1
ATOM 594 O O . LEU A 1 136 ? 37.440 31.284 4.671 1.00 76.22 136 LEU A O 1
ATOM 599 N N . THR A 1 137 ? 35.367 30.594 4.064 1.00 74.75 137 THR A N 1
ATOM 600 C CA . THR A 1 137 ? 35.778 29.489 3.212 1.00 75.78 137 THR A CA 1
ATOM 601 C C . THR A 1 137 ? 34.862 29.383 1.996 1.00 79.33 137 THR A C 1
ATOM 602 O O . THR A 1 137 ? 33.641 29.468 2.106 1.00 82.57 137 THR A O 1
ATOM 606 N N . VAL A 1 138 ? 35.463 29.176 0.836 1.00 67.54 138 VAL A N 1
ATOM 607 C CA . VAL A 1 138 ? 34.704 29.037 -0.387 1.00 67.50 138 VAL A CA 1
ATOM 608 C C . VAL A 1 138 ? 34.491 27.562 -0.709 1.00 69.93 138 VAL A C 1
ATOM 609 O O . VAL A 1 138 ? 33.652 27.219 -1.530 1.00 71.68 138 VAL A O 1
ATOM 613 N N . GLN A 1 139 ? 35.254 26.684 -0.070 1.00 78.28 139 GLN A N 1
ATOM 614 C CA . GLN A 1 139 ? 35.092 25.258 -0.321 1.00 81.97 139 GLN A CA 1
ATOM 615 C C . GLN A 1 139 ? 33.768 24.840 0.302 1.00 83.48 139 GLN A C 1
ATOM 616 O O . GLN A 1 139 ? 33.605 24.923 1.520 1.00 83.03 139 GLN A O 1
ATOM 622 N N . GLY A 1 140 ? 32.816 24.403 -0.518 1.00 90.30 140 GLY A N 1
ATOM 623 C CA . GLY A 1 140 ? 31.539 23.989 0.039 1.00 93.43 140 GLY A CA 1
ATOM 624 C C . GLY A 1 140 ? 30.422 23.704 -0.944 1.00 96.29 140 GLY A C 1
ATOM 625 O O . GLY A 1 140 ? 30.572 23.927 -2.142 1.00 97.20 140 GLY A O 1
ATOM 626 N N . GLU A 1 141 ? 29.301 23.210 -0.415 1.00 130.62 141 GLU A N 1
ATOM 627 C CA . GLU A 1 141 ? 28.111 22.875 -1.198 1.00 132.35 141 GLU A CA 1
ATOM 628 C C . GLU A 1 141 ? 27.997 23.698 -2.466 1.00 129.37 141 GLU A C 1
ATOM 629 O O . GLU A 1 141 ? 28.299 23.225 -3.561 1.00 133.37 141 GLU A O 1
ATOM 635 N N . GLY A 1 142 ? 27.547 24.934 -2.306 1.00 89.91 142 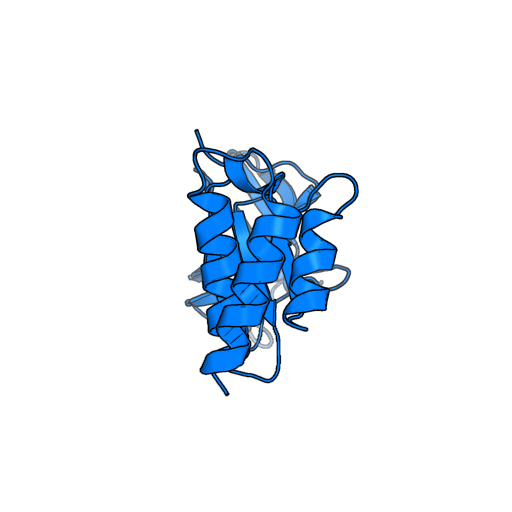GLY A N 1
ATOM 636 C CA . GLY A 1 142 ? 27.399 25.816 -3.443 1.00 83.21 142 GLY A CA 1
ATOM 637 C C . GLY A 1 142 ? 28.068 27.136 -3.144 1.00 79.11 142 GLY A C 1
ATOM 638 O O . GLY A 1 142 ? 27.722 28.165 -3.724 1.00 79.82 142 GLY A O 1
ATOM 639 N N . LEU A 1 143 ? 29.026 27.106 -2.225 1.00 74.21 143 LEU A N 1
ATOM 640 C CA . LEU A 1 143 ? 29.757 28.306 -1.849 1.00 69.15 143 LEU A CA 1
ATOM 641 C C . LEU A 1 143 ? 30.584 28.867 -3.017 1.00 68.12 143 LEU A C 1
ATOM 642 O O . LEU A 1 143 ? 31.050 28.124 -3.883 1.00 67.00 143 LEU A O 1
ATOM 647 N N . GLY A 1 144 ? 30.752 30.185 -3.041 1.00 64.22 144 GLY A N 1
ATOM 648 C CA . GLY A 1 144 ? 31.510 30.799 -4.109 1.00 63.06 144 GLY A CA 1
ATOM 649 C C . GLY A 1 144 ? 30.953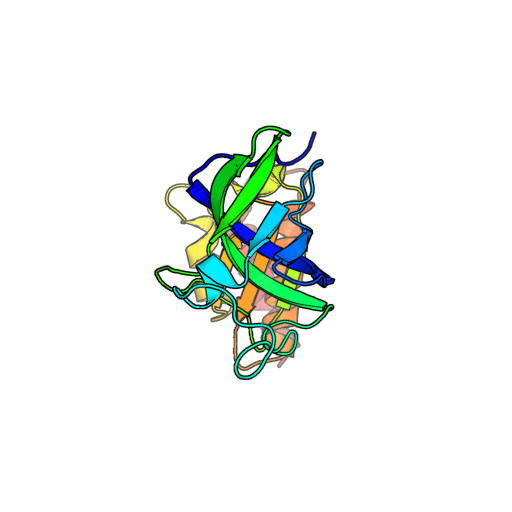 32.115 -4.626 1.00 63.62 144 GLY A C 1
ATOM 650 O O . GLY A 1 144 ? 29.964 32.649 -4.113 1.00 67.50 144 GLY A O 1
ATOM 651 N N . ARG A 1 145 ? 31.605 32.649 -5.654 1.00 69.17 145 ARG A N 1
ATOM 652 C CA . ARG A 1 145 ? 31.184 33.905 -6.246 1.00 66.65 145 ARG A CA 1
ATOM 653 C C . ARG A 1 145 ? 29.782 33.742 -6.817 1.00 67.45 145 ARG A C 1
ATOM 654 O O . ARG A 1 145 ? 29.400 32.653 -7.225 1.00 65.59 145 ARG A O 1
ATOM 662 N N . ILE A 1 146 ? 29.013 34.825 -6.822 1.00 68.84 146 ILE A N 1
ATOM 663 C CA . ILE A 1 146 ? 27.648 34.818 -7.343 1.00 67.31 146 ILE A CA 1
ATOM 664 C C . ILE A 1 146 ? 27.587 35.548 -8.673 1.00 69.31 146 ILE A C 1
ATOM 665 O O . ILE A 1 146 ? 28.093 36.667 -8.795 1.00 69.26 146 ILE A O 1
ATOM 670 N N . VAL A 1 147 ? 26.955 34.920 -9.660 1.00 65.97 147 VAL A N 1
ATOM 671 C CA . VAL A 1 147 ? 26.884 35.497 -10.995 1.00 73.10 147 VAL A CA 1
ATOM 672 C C . VAL A 1 147 ? 25.828 36.598 -11.152 1.00 78.91 147 VAL A C 1
ATOM 673 O O . VAL A 1 147 ? 26.066 37.761 -10.808 1.00 80.97 147 VAL A O 1
ATOM 677 N N . ARG A 1 148 ? 24.667 36.241 -11.689 1.00 137.84 148 ARG A N 1
ATOM 678 C CA . ARG A 1 148 ? 23.606 37.221 -11.872 1.00 137.55 148 ARG A CA 1
ATOM 679 C C . ARG A 1 148 ? 22.595 37.065 -10.741 1.00 139.29 148 ARG A C 1
ATOM 680 O O . ARG A 1 148 ? 22.669 36.117 -9.957 1.00 138.40 148 ARG A O 1
ATOM 688 N N . GLY A 1 149 ? 21.660 38.003 -10.648 1.00 80.43 149 GLY A N 1
ATOM 689 C CA . GLY A 1 149 ? 20.665 37.927 -9.596 1.00 77.18 149 GLY A CA 1
ATOM 690 C C . GLY A 1 149 ? 20.582 39.217 -8.809 1.00 71.69 149 GLY A C 1
ATOM 691 O O . GLY A 1 149 ? 21.079 40.256 -9.250 1.00 70.54 149 GLY A O 1
ATOM 692 N N . LYS A 1 150 ? 19.948 39.160 -7.645 1.00 63.55 150 LYS A N 1
ATOM 693 C CA . LYS A 1 150 ? 19.819 40.344 -6.818 1.00 62.97 150 LYS A CA 1
ATOM 694 C C . LYS A 1 150 ? 20.194 40.017 -5.389 1.00 62.96 150 LYS A C 1
ATOM 695 O O . LYS A 1 150 ? 19.973 38.897 -4.913 1.00 60.40 150 LYS A O 1
ATOM 701 N N . ILE A 1 151 ? 20.786 40.999 -4.718 1.00 62.29 151 ILE A N 1
ATOM 702 C CA . ILE A 1 151 ? 21.195 40.852 -3.328 1.00 65.25 151 ILE A CA 1
ATOM 703 C C . ILE A 1 151 ? 20.376 41.892 -2.573 1.00 66.57 151 ILE A C 1
ATOM 704 O O . ILE A 1 151 ? 20.443 43.089 -2.862 1.00 68.70 151 ILE A O 1
ATOM 709 N N . VAL A 1 152 ? 19.582 41.431 -1.620 1.00 73.32 152 VAL A N 1
ATOM 710 C CA . VAL A 1 152 ? 18.753 42.340 -0.850 1.00 75.53 152 VAL A CA 1
ATOM 711 C C . VAL A 1 152 ? 19.161 42.334 0.609 1.00 76.89 152 VAL A C 1
ATOM 712 O O . VAL A 1 152 ? 19.284 41.275 1.231 1.00 76.88 152 VAL A O 1
ATOM 716 N N . GLU A 1 153 ? 19.379 43.527 1.149 1.00 65.04 153 GLU A N 1
ATOM 717 C CA . GLU A 1 153 ? 19.766 43.662 2.546 1.00 67.64 153 GLU A CA 1
ATOM 718 C C . GLU A 1 153 ? 18.548 43.934 3.436 1.00 64.96 153 GLU A C 1
ATOM 719 O O . GLU A 1 153 ? 17.690 44.761 3.119 1.00 64.45 153 GLU A O 1
ATOM 725 N N . ILE A 1 154 ? 18.484 43.201 4.542 1.00 72.87 154 ILE A N 1
ATOM 726 C CA . ILE A 1 154 ? 17.395 43.302 5.501 1.00 73.23 154 ILE A CA 1
ATOM 727 C C . ILE A 1 154 ? 17.970 43.380 6.910 1.00 76.52 154 ILE A C 1
ATOM 728 O O . ILE A 1 154 ? 19.166 43.171 7.109 1.00 79.69 154 ILE A O 1
ATOM 733 N N . SER A 1 155 ? 17.126 43.681 7.889 1.00 79.80 155 SER A N 1
ATOM 734 C CA . SER A 1 155 ? 17.592 43.736 9.271 1.00 85.31 155 SER A CA 1
ATOM 735 C C . SER A 1 155 ? 17.980 42.311 9.654 1.00 86.05 155 SER A C 1
ATOM 736 O O . SER A 1 155 ? 17.196 41.379 9.490 1.00 84.85 155 SER A O 1
ATOM 739 N N . PRO A 1 156 ? 19.210 42.116 10.145 1.00 107.37 156 PRO A N 1
ATOM 740 C CA . PRO A 1 156 ? 19.594 40.753 10.516 1.00 108.99 156 PRO A CA 1
ATOM 741 C C . PRO A 1 156 ? 18.532 40.131 11.413 1.00 110.35 156 PRO A C 1
ATOM 742 O O . PRO A 1 156 ? 18.427 38.908 11.515 1.00 110.87 156 PRO A O 1
ATOM 746 N N . ALA A 1 157 ? 17.739 40.996 12.042 1.00 96.54 157 ALA A N 1
ATOM 747 C CA . ALA A 1 157 ? 16.683 40.585 12.961 1.00 96.74 157 ALA A CA 1
ATOM 748 C C . ALA A 1 157 ? 15.448 39.987 12.288 1.00 97.51 157 ALA A C 1
ATOM 749 O O . ALA A 1 157 ? 14.861 39.029 12.794 1.00 96.64 157 ALA A O 1
ATOM 751 N N . LYS A 1 158 ? 15.053 40.556 11.153 1.00 94.83 158 LYS A N 1
ATOM 752 C CA . LYS A 1 158 ? 13.880 40.085 10.428 1.00 93.39 158 LYS A CA 1
ATOM 753 C C . LYS A 1 158 ? 14.146 38.858 9.556 1.00 94.44 158 LYS A C 1
ATOM 754 O O . LYS A 1 158 ? 13.271 38.415 8.816 1.00 93.85 158 LYS A O 1
ATOM 760 N N . VAL A 1 159 ? 15.348 38.301 9.654 1.00 94.31 159 VAL A N 1
ATOM 761 C CA . VAL A 1 159 ? 15.714 37.132 8.855 1.00 95.96 159 VAL A CA 1
ATOM 762 C C . VAL A 1 159 ? 14.827 35.915 9.079 1.00 95.17 159 VAL A C 1
ATOM 763 O O . VAL A 1 159 ? 14.368 35.301 8.125 1.00 94.38 159 VAL A O 1
ATOM 767 N N . PRO A 1 160 ? 14.569 35.553 10.343 1.00 105.41 160 PRO A N 1
ATOM 768 C CA . PRO A 1 160 ? 13.732 34.388 10.643 1.00 106.79 160 PRO A CA 1
ATOM 769 C C . PRO A 1 160 ? 12.285 34.476 10.153 1.00 108.80 160 PRO A C 1
ATOM 770 O O . PRO A 1 160 ? 11.758 33.520 9.576 1.00 109.79 160 PRO A O 1
ATOM 774 N N . ARG A 1 161 ? 11.642 35.618 10.377 1.00 126.78 161 ARG A N 1
ATOM 775 C CA . ARG A 1 161 ? 10.256 35.786 9.957 1.00 127.23 161 ARG A CA 1
ATOM 776 C C . ARG A 1 161 ? 10.125 35.926 8.445 1.00 128.16 161 ARG A C 1
ATOM 777 O O . ARG A 1 161 ? 9.101 36.382 7.940 1.00 129.87 161 ARG A O 1
ATOM 785 N N . VAL A 1 162 ? 11.170 35.529 7.728 1.00 91.01 162 VAL A N 1
ATOM 786 C CA . VAL A 1 162 ? 11.169 35.582 6.273 1.00 90.01 162 VAL A CA 1
ATOM 787 C C . VAL A 1 162 ? 11.325 34.153 5.781 1.00 91.84 162 VAL A C 1
ATOM 788 O O . VAL A 1 162 ? 11.062 33.853 4.617 1.00 91.56 162 VAL A O 1
ATOM 792 N N . ILE A 1 163 ? 11.759 33.274 6.681 1.00 94.30 163 ILE A N 1
ATOM 793 C CA . ILE A 1 163 ? 11.926 31.855 6.364 1.00 99.24 163 ILE A CA 1
ATOM 794 C C . ILE A 1 163 ? 10.634 31.146 6.761 1.00 102.96 163 ILE A C 1
ATOM 795 O O . ILE A 1 163 ? 10.144 30.267 6.046 1.00 101.61 163 ILE A O 1
ATOM 800 N N . GLY A 1 164 ? 10.093 31.546 7.909 1.00 151.33 164 GLY A N 1
ATOM 801 C CA . GLY A 1 164 ? 8.856 30.970 8.401 1.00 156.12 164 GLY A CA 1
ATOM 802 C C . GLY A 1 164 ? 9.044 29.653 9.120 1.00 157.79 164 GLY A C 1
ATOM 803 O O . GLY A 1 164 ? 10.053 28.970 8.935 1.00 158.18 164 GLY A O 1
ATOM 804 N N . ARG A 1 165 ? 8.070 29.294 9.949 1.00 120.59 165 ARG A N 1
ATOM 805 C CA . ARG A 1 165 ? 8.140 28.044 10.683 1.00 123.33 165 ARG A CA 1
ATOM 806 C C . ARG A 1 165 ? 8.333 26.895 9.693 1.00 123.14 165 ARG A C 1
ATOM 807 O O . ARG A 1 165 ? 7.443 26.576 8.907 1.00 122.74 165 ARG A O 1
ATOM 815 N N . LYS A 1 166 ? 9.518 26.291 9.737 1.00 134.76 166 LYS A N 1
ATOM 816 C CA . LYS A 1 166 ? 9.892 25.196 8.845 1.00 134.75 166 LYS A CA 1
ATOM 817 C C . LYS A 1 166 ? 10.002 25.668 7.406 1.00 133.74 166 LYS A C 1
ATOM 818 O O . LYS A 1 166 ? 9.554 24.989 6.478 1.00 133.95 166 LYS A O 1
ATOM 824 N N . MET A 1 167 ? 10.612 26.839 7.238 1.00 171.43 167 MET A N 1
ATOM 825 C CA . MET A 1 167 ? 10.820 27.446 5.928 1.00 170.43 167 MET A CA 1
ATOM 826 C C . MET A 1 167 ? 9.514 27.651 5.167 1.00 168.84 167 MET A C 1
ATOM 827 O O . MET A 1 167 ? 9.499 27.776 3.941 1.00 168.35 167 MET A O 1
ATOM 832 N N . SER A 1 168 ? 8.420 27.701 5.916 1.00 129.43 168 SER A N 1
ATOM 833 C CA . SER A 1 168 ? 7.099 27.894 5.340 1.00 125.89 168 SER A CA 1
ATOM 834 C C . SER A 1 168 ? 7.027 29.207 4.569 1.00 122.89 168 SER A C 1
ATOM 835 O O . SER A 1 168 ? 6.950 29.215 3.340 1.00 121.90 168 SER A O 1
ATOM 838 N N . MET A 1 169 ? 7.061 30.312 5.306 1.00 85.72 169 MET A N 1
ATOM 839 C CA . MET A 1 169 ? 6.988 31.647 4.728 1.00 80.57 169 MET A CA 1
ATOM 840 C C . MET A 1 169 ? 7.899 31.798 3.523 1.00 78.66 169 MET A C 1
ATOM 841 O O . MET A 1 169 ? 7.599 32.567 2.619 1.00 77.02 169 MET A O 1
ATOM 846 N N . LEU A 1 170 ? 9.011 31.065 3.506 1.00 103.90 170 LEU A N 1
ATOM 847 C CA . LEU A 1 170 ? 9.952 31.160 2.395 1.00 104.31 170 LEU A CA 1
ATOM 848 C C . LEU A 1 170 ? 9.475 30.396 1.170 1.00 102.58 170 LEU A C 1
ATOM 849 O O . LEU A 1 170 ? 9.311 30.988 0.100 1.00 98.93 170 LEU A O 1
ATOM 854 N N . LYS A 1 171 ? 9.267 29.088 1.319 1.00 100.09 171 LYS A N 1
ATOM 855 C CA . LYS A 1 171 ? 8.800 28.263 0.204 1.00 102.95 171 LYS A CA 1
ATOM 856 C C . LYS A 1 171 ? 7.747 29.067 -0.550 1.00 100.74 171 LYS A C 1
ATOM 857 O O . LYS A 1 171 ? 7.698 29.070 -1.779 1.00 100.77 171 LYS A O 1
ATOM 863 N N . THR A 1 172 ? 6.919 29.765 0.217 1.00 128.75 172 THR A N 1
ATOM 864 C CA . THR A 1 172 ? 5.858 30.593 -0.324 1.00 125.59 172 THR A CA 1
ATOM 865 C C . THR A 1 172 ? 6.344 31.478 -1.462 1.00 124.67 172 THR A C 1
ATOM 866 O O . THR A 1 172 ? 5.977 31.260 -2.615 1.00 125.09 172 THR A O 1
ATOM 870 N N . LEU A 1 173 ? 7.170 32.472 -1.140 1.00 95.93 173 LEU A N 1
ATOM 871 C CA . LEU A 1 173 ? 7.665 33.391 -2.159 1.00 91.75 173 LEU A CA 1
ATOM 872 C C . LEU A 1 173 ? 8.269 32.651 -3.346 1.00 93.64 173 LEU A C 1
ATOM 873 O O . LEU A 1 173 ? 7.925 32.925 -4.496 1.00 91.76 173 LEU A O 1
ATOM 878 N N . GLU A 1 174 ? 9.158 31.703 -3.079 1.00 111.16 174 GLU A N 1
ATOM 879 C CA . GLU A 1 174 ? 9.769 30.960 -4.169 1.00 115.37 174 GLU A CA 1
ATOM 880 C C . GLU A 1 174 ? 8.688 30.339 -5.045 1.00 115.51 174 GLU A C 1
ATOM 881 O O . GLU A 1 174 ? 8.829 30.265 -6.264 1.00 114.03 174 GLU A O 1
ATOM 887 N N . GLU A 1 175 ? 7.598 29.912 -4.417 1.00 110.33 175 GLU A N 1
ATOM 888 C CA . GLU A 1 175 ? 6.494 29.282 -5.134 1.00 112.53 175 GLU A CA 1
ATOM 889 C C . GLU A 1 175 ? 5.616 30.304 -5.864 1.00 109.34 175 GLU A C 1
ATOM 890 O O . GLU A 1 175 ? 5.323 30.151 -7.050 1.00 107.29 175 GLU A O 1
ATOM 896 N N . LYS A 1 176 ? 5.211 31.351 -5.156 1.00 88.40 176 LYS A N 1
ATOM 897 C CA . LYS A 1 176 ? 4.366 32.385 -5.737 1.00 87.69 176 LYS A CA 1
ATOM 898 C C . LYS A 1 176 ? 5.047 33.203 -6.847 1.00 87.32 176 LYS A C 1
ATOM 899 O O . LYS A 1 176 ? 4.427 33.493 -7.873 1.00 87.21 176 LYS A O 1
ATOM 905 N N . THR A 1 177 ? 6.312 33.576 -6.644 1.00 91.33 177 THR A N 1
ATOM 906 C CA . THR A 1 177 ? 7.062 34.364 -7.634 1.00 88.83 177 THR A CA 1
ATOM 907 C C . THR A 1 177 ? 7.911 33.506 -8.570 1.00 90.04 177 THR A C 1
ATOM 908 O O . THR A 1 177 ? 8.366 33.978 -9.610 1.00 87.13 177 THR A O 1
ATOM 912 N N . GLU A 1 178 ? 8.114 32.246 -8.196 1.00 201.73 178 GLU A N 1
ATOM 913 C CA . GLU A 1 178 ? 8.907 31.315 -8.997 1.00 201.73 178 GLU A CA 1
ATOM 914 C C . GLU A 1 178 ? 10.389 31.686 -8.955 1.00 201.73 178 GLU A C 1
ATOM 915 O O . GLU A 1 178 ? 11.209 31.099 -9.661 1.00 201.73 178 GLU A O 1
ATOM 921 N N . CYS A 1 179 ? 10.718 32.668 -8.120 1.00 89.26 179 CYS A N 1
ATOM 922 C CA . CYS A 1 179 ? 12.089 33.122 -7.950 1.00 85.69 179 CYS A CA 1
ATOM 923 C C . CYS A 1 179 ? 12.823 32.171 -7.008 1.00 84.99 179 CYS A C 1
ATOM 924 O O . CYS A 1 179 ? 12.213 31.604 -6.098 1.00 82.52 179 CYS A O 1
ATOM 927 N N . LYS A 1 180 ? 14.125 31.988 -7.242 1.00 82.86 180 LYS A N 1
ATOM 928 C CA . LYS A 1 180 ? 14.957 31.132 -6.400 1.00 80.39 180 LYS A CA 1
ATOM 929 C C . LYS A 1 180 ? 15.410 32.051 -5.278 1.00 78.28 180 LYS A C 1
ATOM 930 O O . LYS A 1 180 ? 15.812 33.190 -5.535 1.00 76.85 180 LYS A O 1
ATOM 936 N N . ILE A 1 181 ? 15.348 31.569 -4.041 1.00 78.21 181 ILE A N 1
ATOM 937 C CA . ILE A 1 181 ? 15.722 32.402 -2.906 1.00 79.80 181 ILE A CA 1
ATOM 938 C C . ILE A 1 181 ? 16.554 31.734 -1.813 1.00 80.06 181 ILE A C 1
ATOM 939 O O . ILE A 1 181 ? 16.225 30.640 -1.344 1.00 81.62 181 ILE A O 1
ATOM 944 N N . PHE A 1 182 ? 17.635 32.412 -1.420 1.00 84.45 182 PHE A N 1
ATOM 945 C CA . PHE A 1 182 ? 18.515 31.946 -0.348 1.00 82.85 182 PHE A CA 1
ATOM 946 C C . PHE A 1 182 ? 18.606 33.062 0.697 1.00 82.89 182 PHE A C 1
ATOM 947 O O . PHE A 1 182 ? 19.123 34.151 0.418 1.00 82.26 182 PHE A O 1
ATOM 955 N N . VAL A 1 183 ? 18.104 32.789 1.899 1.00 93.79 183 VAL A N 1
ATOM 956 C CA . VAL A 1 183 ? 18.121 33.786 2.965 1.00 95.67 183 VAL A CA 1
ATOM 957 C C . VAL A 1 183 ? 19.352 33.611 3.841 1.00 95.80 183 VAL A C 1
ATOM 958 O O . VAL A 1 183 ? 19.454 32.660 4.614 1.00 98.28 183 VAL A O 1
ATOM 962 N N . ALA A 1 184 ? 20.286 34.546 3.708 1.00 80.87 184 ALA A N 1
ATOM 963 C CA . ALA A 1 184 ? 21.530 34.512 4.467 1.00 78.56 184 ALA A CA 1
ATOM 964 C C . ALA A 1 184 ? 21.363 35.018 5.889 1.00 75.79 184 ALA A C 1
ATOM 965 O O . ALA A 1 184 ? 20.957 36.164 6.127 1.00 75.56 184 ALA A O 1
ATOM 967 N N . ARG A 1 185 ? 21.715 34.152 6.830 1.00 71.90 185 ARG A N 1
ATOM 968 C CA . ARG A 1 185 ? 21.605 34.457 8.245 1.00 72.09 185 ARG A CA 1
ATOM 969 C C . ARG A 1 185 ? 22.206 35.801 8.645 1.00 72.04 185 ARG A C 1
ATOM 970 O O . ARG A 1 185 ? 22.017 36.247 9.765 1.00 71.86 185 ARG A O 1
ATOM 978 N N . ASN A 1 186 ? 22.916 36.454 7.734 1.00 77.89 186 ASN A N 1
ATOM 979 C CA . ASN A 1 186 ? 23.528 37.740 8.053 1.00 77.77 186 ASN A CA 1
ATOM 980 C C . ASN A 1 186 ? 22.682 38.917 7.577 1.00 79.51 186 ASN A C 1
ATOM 981 O O . ASN A 1 186 ? 23.014 40.076 7.830 1.00 80.96 186 ASN A O 1
ATOM 986 N N . GLY A 1 187 ? 21.585 38.623 6.887 1.00 74.97 187 GLY A N 1
ATOM 987 C CA . GLY A 1 187 ? 20.724 39.694 6.423 1.00 72.85 187 GLY A CA 1
ATOM 988 C C . GLY A 1 187 ? 20.782 39.967 4.939 1.00 69.57 187 GLY A C 1
ATOM 989 O O . GLY A 1 187 ? 20.239 40.954 4.461 1.00 67.51 187 GLY A O 1
ATOM 990 N N . ARG A 1 188 ? 21.440 39.096 4.197 1.00 68.35 188 ARG A N 1
ATOM 991 C CA . ARG A 1 188 ? 21.534 39.291 2.765 1.00 69.06 188 ARG A CA 1
ATOM 992 C C . ARG A 1 188 ? 20.719 38.207 2.099 1.00 66.90 188 ARG A C 1
ATOM 993 O O . ARG A 1 188 ? 20.603 37.101 2.625 1.00 66.61 188 ARG A O 1
ATOM 1001 N N . ILE A 1 189 ? 20.149 38.521 0.943 1.00 58.19 189 ILE A N 1
ATOM 1002 C CA . ILE A 1 189 ? 19.351 37.545 0.224 1.00 60.85 189 ILE A CA 1
ATOM 1003 C C . ILE A 1 189 ? 19.655 37.575 -1.260 1.00 60.54 189 ILE A C 1
ATOM 1004 O O . ILE A 1 189 ? 19.794 38.646 -1.861 1.00 60.20 189 ILE A O 1
ATOM 1009 N N . HIS A 1 190 ? 19.776 36.389 -1.844 1.00 66.36 190 HIS A N 1
ATOM 1010 C CA . HIS A 1 190 ? 20.054 36.269 -3.266 1.00 70.70 190 HIS A CA 1
ATOM 1011 C C . HIS A 1 190 ? 18.786 35.771 -3.965 1.00 74.65 190 HIS A C 1
ATOM 1012 O O . HIS A 1 190 ? 18.296 34.670 -3.696 1.00 75.41 190 HIS A O 1
ATOM 1019 N N . LEU A 1 191 ? 18.246 36.612 -4.842 1.00 86.47 191 LEU A N 1
ATOM 1020 C CA . LEU A 1 191 ? 17.042 36.288 -5.590 1.00 90.66 191 LEU A CA 1
ATOM 1021 C C . LEU A 1 191 ? 17.494 35.940 -6.979 1.00 95.00 191 LEU A C 1
ATOM 1022 O O . LEU A 1 191 ? 18.286 36.671 -7.576 1.00 95.01 191 LEU A O 1
ATOM 1027 N N . GLU A 1 192 ? 16.983 34.833 -7.499 1.00 86.28 192 GLU A N 1
ATOM 1028 C CA . GLU A 1 192 ? 17.352 34.399 -8.832 1.00 90.63 192 GLU A CA 1
ATOM 1029 C C . GLU A 1 192 ? 16.140 33.875 -9.587 1.00 91.44 192 GLU A C 1
ATOM 1030 O O . GLU A 1 192 ? 15.464 32.960 -9.128 1.00 90.97 192 GLU A O 1
ATOM 1036 N N . CYS A 1 193 ? 15.862 34.481 -10.735 1.00 91.45 193 CYS A N 1
ATOM 1037 C CA . CYS A 1 193 ? 14.758 34.062 -11.586 1.00 94.35 193 CYS A CA 1
ATOM 1038 C C . CYS A 1 193 ? 14.819 34.737 -12.941 1.00 96.54 193 CYS A C 1
ATOM 1039 O O . CYS A 1 193 ? 15.261 35.883 -13.061 1.00 95.95 193 CYS A O 1
ATOM 1042 N N . PRO A 1 194 ? 14.384 34.017 -13.987 1.00 143.43 194 PRO A N 1
ATOM 1043 C CA . PRO A 1 194 ? 14.375 34.527 -15.357 1.00 142.63 194 PRO A CA 1
ATOM 1044 C C . PRO A 1 194 ? 13.292 35.569 -15.642 1.00 139.77 194 PRO A C 1
ATOM 1045 O O . PRO A 1 194 ? 12.476 35.386 -16.541 1.00 140.86 194 PRO A O 1
ATOM 1049 N N . ASN A 1 195 ? 13.274 36.653 -14.873 1.00 82.67 195 ASN A N 1
ATOM 1050 C CA . ASN A 1 195 ? 12.308 37.721 -15.115 1.00 81.37 195 ASN A CA 1
ATOM 1051 C C . ASN A 1 195 ? 12.564 38.973 -14.278 1.00 79.06 195 ASN A C 1
ATOM 1052 O O . ASN A 1 195 ? 12.588 38.914 -13.051 1.00 77.98 195 ASN A O 1
ATOM 1057 N N . GLU A 1 196 ? 12.736 40.104 -14.959 1.00 87.47 196 GLU A N 1
ATOM 1058 C CA . GLU A 1 196 ? 13.004 41.387 -14.309 1.00 90.38 196 GLU A CA 1
ATOM 1059 C C . GLU A 1 196 ? 11.830 41.911 -13.475 1.00 89.57 196 GLU A C 1
ATOM 1060 O O . GLU A 1 196 ? 12.004 42.257 -12.303 1.00 90.45 196 GLU A O 1
ATOM 1066 N N . ASP A 1 197 ? 10.647 41.987 -14.091 1.00 126.32 197 ASP A N 1
ATOM 1067 C CA . ASP A 1 197 ? 9.431 42.458 -13.415 1.00 122.09 197 ASP A CA 1
ATOM 1068 C C . ASP A 1 197 ? 9.097 41.516 -12.279 1.00 117.56 197 ASP A C 1
ATOM 1069 O O . ASP A 1 197 ? 8.759 41.935 -11.173 1.00 115.51 197 ASP A O 1
ATOM 1074 N N . LEU A 1 198 ? 9.185 40.230 -12.577 1.00 61.91 198 LEU A N 1
ATOM 1075 C CA . LEU A 1 198 ? 8.879 39.208 -11.604 1.00 60.32 198 LEU A CA 1
ATOM 1076 C C . LEU A 1 198 ? 9.769 39.315 -10.368 1.00 61.09 198 LEU A C 1
ATOM 1077 O O . LEU A 1 198 ? 9.291 39.165 -9.246 1.00 59.79 198 LEU A O 1
ATOM 1082 N N . GLU A 1 199 ? 11.060 39.579 -10.559 1.00 106.07 199 GLU A N 1
ATOM 1083 C CA . GLU A 1 199 ? 11.954 39.705 -9.413 1.00 105.36 199 GLU A CA 1
ATOM 1084 C C . GLU A 1 199 ? 11.657 40.975 -8.627 1.00 102.41 199 GLU A C 1
ATOM 1085 O O . GLU A 1 199 ? 11.700 40.955 -7.402 1.00 101.88 199 GLU A O 1
ATOM 1091 N N . ALA A 1 200 ? 11.345 42.073 -9.316 1.00 73.63 200 ALA A N 1
ATOM 1092 C CA . ALA A 1 200 ? 11.021 43.332 -8.634 1.00 71.41 200 ALA A CA 1
ATOM 1093 C C . ALA A 1 200 ? 9.992 43.047 -7.551 1.00 70.64 200 ALA A C 1
ATOM 1094 O O . ALA A 1 200 ? 10.145 43.489 -6.409 1.00 69.82 200 ALA A O 1
ATOM 1096 N N . ILE A 1 201 ? 8.944 42.311 -7.935 1.00 71.93 201 ILE A N 1
ATOM 1097 C CA . ILE A 1 201 ? 7.854 41.897 -7.039 1.00 70.36 201 ILE A CA 1
ATOM 1098 C C . ILE A 1 201 ? 8.467 41.235 -5.806 1.00 70.57 201 ILE A C 1
ATOM 1099 O O . ILE A 1 201 ? 8.314 41.719 -4.680 1.00 64.83 201 ILE A O 1
ATOM 1104 N N . ALA A 1 202 ? 9.157 40.122 -6.060 1.00 64.28 202 ALA A N 1
ATOM 1105 C CA . ALA A 1 202 ? 9.847 39.328 -5.050 1.00 64.20 202 ALA A CA 1
ATOM 1106 C C . ALA A 1 202 ? 10.725 40.174 -4.130 1.00 64.54 202 ALA A C 1
ATOM 1107 O O . ALA A 1 202 ? 11.004 39.784 -2.991 1.00 62.00 202 ALA A O 1
ATOM 1109 N N . VAL A 1 203 ? 11.184 41.320 -4.629 1.00 89.10 203 VAL A N 1
ATOM 1110 C CA . VAL A 1 203 ? 12.005 42.202 -3.815 1.00 91.62 203 VAL A CA 1
ATOM 1111 C C . VAL A 1 203 ? 11.061 42.896 -2.843 1.00 92.35 203 VAL A C 1
ATOM 1112 O O . VAL A 1 203 ? 11.160 42.676 -1.632 1.00 91.04 203 VAL A O 1
ATOM 1116 N N . MET A 1 204 ? 10.132 43.705 -3.368 1.00 70.91 204 MET A N 1
ATOM 1117 C CA . MET A 1 204 ? 9.173 44.408 -2.516 1.00 70.47 204 MET A CA 1
ATOM 1118 C C . MET A 1 204 ? 8.428 43.435 -1.617 1.00 65.28 204 MET A C 1
ATOM 1119 O O . MET A 1 204 ? 7.866 43.826 -0.597 1.00 57.71 204 MET A O 1
ATOM 1124 N N . ALA A 1 205 ? 8.446 42.161 -1.994 1.00 58.64 205 ALA A N 1
ATOM 1125 C CA . ALA A 1 205 ? 7.835 41.111 -1.188 1.00 62.40 205 ALA A CA 1
ATOM 1126 C C . ALA A 1 205 ? 8.662 40.996 0.101 1.00 63.68 205 ALA A C 1
ATOM 1127 O O . ALA A 1 205 ? 8.116 40.974 1.210 1.00 63.26 205 ALA A O 1
ATOM 1129 N N . ILE A 1 206 ? 9.985 40.922 -0.049 1.00 67.08 206 ILE A N 1
ATOM 1130 C CA . ILE A 1 206 ? 10.872 40.841 1.110 1.00 67.36 206 ILE A CA 1
ATOM 1131 C C . ILE A 1 206 ? 10.887 42.197 1.814 1.00 68.30 206 ILE A C 1
ATOM 1132 O O . ILE A 1 206 ? 10.825 42.273 3.043 1.00 65.75 206 ILE A O 1
ATOM 1137 N N . LYS A 1 207 ? 10.959 43.266 1.026 1.00 92.54 207 LYS A N 1
ATOM 1138 C CA . LYS A 1 207 ? 10.977 44.619 1.577 1.00 95.97 207 LYS A CA 1
ATOM 1139 C C . LYS A 1 207 ? 9.809 44.784 2.545 1.00 95.22 207 LYS A C 1
ATOM 1140 O O . LYS A 1 207 ? 10.000 45.126 3.717 1.00 97.05 207 LYS A O 1
ATOM 1146 N N . ILE A 1 208 ? 8.604 44.515 2.047 1.00 89.57 208 ILE A N 1
ATOM 1147 C CA . ILE A 1 208 ? 7.391 44.628 2.846 1.00 83.62 208 ILE A CA 1
ATOM 1148 C C . ILE A 1 208 ? 7.416 43.765 4.109 1.00 80.12 208 ILE A C 1
ATOM 1149 O O . ILE A 1 208 ? 7.230 44.288 5.204 1.00 78.50 208 ILE A O 1
ATOM 1154 N N . ILE A 1 209 ? 7.661 42.463 3.981 1.00 49.23 209 ILE A N 1
ATOM 1155 C CA . ILE A 1 209 ? 7.698 41.624 5.175 1.00 46.94 209 ILE A CA 1
ATOM 1156 C C . ILE A 1 209 ? 8.606 42.218 6.241 1.00 53.01 209 ILE A C 1
ATOM 1157 O O . ILE A 1 209 ? 8.298 42.160 7.430 1.00 53.15 209 ILE A O 1
ATOM 1162 N N . ASP A 1 210 ? 9.741 42.765 5.810 1.00 92.34 210 ASP A N 1
ATOM 1163 C CA . ASP A 1 210 ? 10.713 43.352 6.726 1.00 97.88 210 ASP A CA 1
ATOM 1164 C C . ASP A 1 210 ? 10.126 44.546 7.472 1.00 98.60 210 ASP A C 1
ATOM 1165 O O . ASP A 1 210 ? 10.208 44.626 8.699 1.00 97.56 210 ASP A O 1
ATOM 1170 N N . GLU A 1 211 ? 9.532 45.466 6.720 1.00 81.57 211 GLU A N 1
ATOM 1171 C CA . GLU A 1 211 ? 8.940 46.673 7.283 1.00 86.36 211 GLU A CA 1
ATOM 1172 C C . GLU A 1 211 ? 7.629 46.445 8.042 1.00 88.50 211 GLU A C 1
ATOM 1173 O O . GLU A 1 211 ? 7.196 47.300 8.823 1.00 90.04 211 GLU A O 1
ATOM 1179 N N . GLU A 1 212 ? 7.000 45.294 7.828 1.00 99.73 212 GLU A N 1
ATOM 1180 C CA . GLU A 1 212 ? 5.721 45.019 8.471 1.00 101.48 212 GLU A CA 1
ATOM 1181 C C . GLU A 1 212 ? 5.737 45.121 9.988 1.00 100.62 212 GLU A C 1
ATOM 1182 O O . GLU A 1 212 ? 6.349 44.299 10.675 1.00 101.48 212 GLU A O 1
ATOM 1188 N N . ALA A 1 213 ? 5.043 46.138 10.495 1.00 81.87 213 ALA A N 1
ATOM 1189 C CA . ALA A 1 213 ? 4.942 46.386 11.930 1.00 81.59 213 ALA A CA 1
ATOM 1190 C C . ALA A 1 213 ? 3.794 45.609 12.578 1.00 82.57 213 ALA A C 1
ATOM 1191 O O . ALA A 1 213 ? 3.865 45.273 13.760 1.00 82.27 213 ALA A O 1
ATOM 1193 N N . TYR A 1 214 ? 2.731 45.350 11.815 1.00 79.01 214 TYR A N 1
ATOM 1194 C CA . TYR A 1 214 ? 1.584 44.580 12.303 1.00 77.44 214 TYR A CA 1
ATOM 1195 C C . TYR A 1 214 ? 1.571 43.303 11.474 1.00 79.31 214 TYR A C 1
ATOM 1196 O O . TYR A 1 214 ? 1.134 43.305 10.329 1.00 81.28 214 TYR A O 1
ATOM 1205 N N . THR A 1 215 ? 2.076 42.227 12.075 1.00 105.07 215 THR A N 1
ATOM 1206 C CA . THR A 1 215 ? 2.224 40.918 11.440 1.00 106.59 215 THR A CA 1
ATOM 1207 C C . THR A 1 215 ? 1.081 39.912 11.601 1.00 106.60 215 THR A C 1
ATOM 1208 O O . THR A 1 215 ? 1.262 38.719 11.352 1.00 104.19 215 THR A O 1
ATOM 1212 N N . SER A 1 216 ? -0.092 40.396 12.003 1.00 136.49 216 SER A N 1
ATOM 1213 C CA . SER A 1 216 ? -1.280 39.555 12.203 1.00 132.63 216 SER A CA 1
ATOM 1214 C C . SER A 1 216 ? -1.353 38.321 11.289 1.00 130.09 216 SER A C 1
ATOM 1215 O O . SER A 1 216 ? -1.007 37.210 11.694 1.00 132.69 216 SER A O 1
ATOM 1218 N N . GLY A 1 217 ? -1.827 38.520 10.067 1.00 54.75 217 GLY A N 1
ATOM 1219 C CA . GLY A 1 217 ? -1.913 37.426 9.120 1.00 52.52 217 GLY A CA 1
ATOM 1220 C C . GLY A 1 217 ? -1.167 37.952 7.921 1.00 55.64 217 GLY A C 1
ATOM 1221 O O . GLY A 1 217 ? -1.719 38.702 7.110 1.00 53.63 217 GLY A O 1
ATOM 1222 N N . LEU A 1 218 ? 0.096 37.557 7.806 1.00 87.49 218 LEU A N 1
ATOM 1223 C CA . LEU A 1 218 ? 0.959 38.048 6.739 1.00 84.96 218 LEU A CA 1
ATOM 1224 C C . LEU A 1 218 ? 1.204 37.112 5.566 1.00 84.50 218 LEU A C 1
ATOM 1225 O O . LEU A 1 218 ? 1.296 37.569 4.426 1.00 84.65 218 LEU A O 1
ATOM 1230 N N . THR A 1 219 ? 1.317 35.814 5.828 1.00 63.17 219 THR 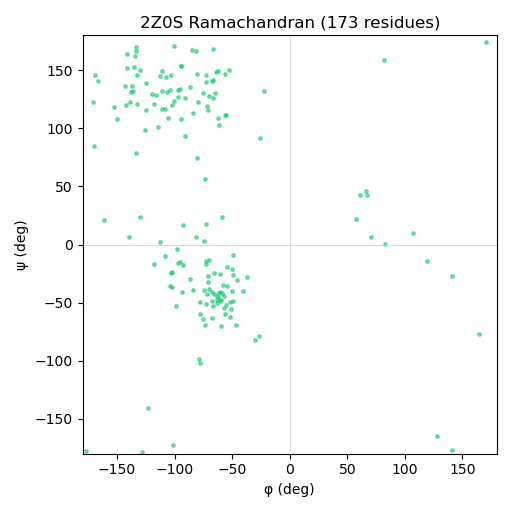A N 1
ATOM 1231 C CA . THR A 1 219 ? 1.577 34.879 4.741 1.00 63.09 219 THR A CA 1
ATOM 1232 C C . THR A 1 219 ? 0.529 34.976 3.643 1.00 63.89 219 THR A C 1
ATOM 1233 O O . THR A 1 219 ? 0.855 35.260 2.490 1.00 63.16 219 THR A O 1
ATOM 1237 N N . LYS A 1 220 ? -0.732 34.741 3.989 1.00 91.51 220 LYS A N 1
ATOM 1238 C CA . LYS A 1 220 ? -1.792 34.823 2.996 1.00 92.28 220 LYS A CA 1
ATOM 1239 C C . LYS A 1 220 ? -1.952 36.270 2.542 1.00 88.45 220 LYS A C 1
ATOM 1240 O O . LYS A 1 220 ? -2.127 36.558 1.350 1.00 84.93 220 LYS A O 1
ATOM 1246 N N . ARG A 1 221 ? -1.863 37.186 3.495 1.00 77.70 221 ARG A N 1
ATOM 1247 C CA . ARG A 1 221 ? -2.000 38.587 3.165 1.00 76.63 221 ARG A CA 1
ATOM 1248 C C . ARG A 1 221 ? -0.911 39.040 2.182 1.00 79.18 221 ARG A C 1
ATOM 1249 O O . ARG A 1 221 ? -1.107 40.006 1.445 1.00 78.46 221 ARG A O 1
ATOM 1257 N N . ILE A 1 222 ? 0.233 38.349 2.172 1.00 91.96 222 ILE A N 1
ATOM 1258 C CA . ILE A 1 222 ? 1.330 38.695 1.263 1.00 93.64 222 ILE A CA 1
ATOM 1259 C C . ILE A 1 222 ? 1.101 38.041 -0.104 1.00 95.30 222 ILE A C 1
ATOM 1260 O O . ILE A 1 222 ? 1.365 38.651 -1.146 1.00 94.70 222 ILE A O 1
ATOM 1265 N N . ILE A 1 223 ? 0.613 36.799 -0.090 1.00 86.27 223 ILE A N 1
ATOM 1266 C CA . ILE A 1 223 ? 0.347 36.057 -1.319 1.00 84.69 223 ILE A CA 1
ATOM 1267 C C . ILE A 1 223 ? -0.628 36.804 -2.217 1.00 86.99 223 ILE A C 1
ATOM 1268 O O . ILE A 1 223 ? -0.527 36.740 -3.440 1.00 85.99 223 ILE A O 1
ATOM 1273 N N . LYS A 1 224 ? -1.584 37.499 -1.609 1.00 73.11 224 LYS A N 1
ATOM 1274 C CA . LYS A 1 224 ? -2.538 38.268 -2.390 1.00 75.79 224 LYS A CA 1
ATOM 1275 C C . LYS A 1 224 ? -1.811 39.471 -2.978 1.00 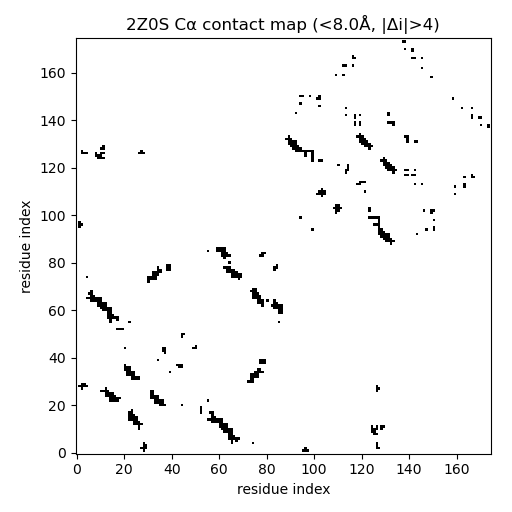76.61 224 LYS A C 1
ATOM 1276 O O . LYS A 1 224 ? -2.129 39.923 -4.071 1.00 78.07 224 LYS A O 1
ATOM 1282 N N . PHE A 1 225 ? -0.827 39.987 -2.252 1.00 94.84 225 PHE A N 1
ATOM 1283 C CA . PHE A 1 225 ? -0.058 41.126 -2.742 1.00 94.22 225 PHE A CA 1
ATOM 1284 C C . PHE A 1 225 ? 0.699 40.772 -4.021 1.00 92.40 225 PHE A C 1
ATOM 1285 O O . PHE A 1 225 ? 0.688 41.527 -4.995 1.00 91.46 225 PHE A O 1
ATOM 1293 N N . ILE A 1 226 ? 1.372 39.627 -3.995 1.00 75.94 226 ILE A N 1
ATOM 1294 C CA . ILE A 1 226 ? 2.150 39.164 -5.135 1.00 75.22 226 ILE A CA 1
ATOM 1295 C C . ILE A 1 226 ? 1.252 38.964 -6.346 1.00 77.61 226 ILE A C 1
ATOM 1296 O O . ILE A 1 226 ? 1.556 39.434 -7.446 1.00 78.43 226 ILE A O 1
ATOM 1301 N N . GLU A 1 227 ? 0.140 38.272 -6.124 1.00 59.76 227 GLU A N 1
ATOM 1302 C CA . GLU A 1 227 ? -0.836 37.984 -7.168 1.00 63.34 227 GLU A CA 1
ATOM 1303 C C . GLU A 1 227 ? -1.326 39.276 -7.845 1.00 57.41 227 GLU A C 1
ATOM 1304 O O . GLU A 1 227 ? -1.300 39.408 -9.072 1.00 53.62 227 GLU A O 1
ATOM 1310 N N . GLU A 1 228 ? -1.774 40.235 -7.047 1.00 71.25 228 GLU A N 1
ATOM 1311 C CA . GLU A 1 228 ? -2.248 41.483 -7.614 1.00 71.07 228 GLU A CA 1
ATOM 1312 C C . GLU A 1 228 ? -1.089 42.202 -8.272 1.00 73.07 228 GLU A C 1
ATOM 1313 O O . GLU A 1 228 ? -1.294 43.011 -9.181 1.00 74.34 228 GLU A O 1
ATOM 1319 N N . GLU A 1 229 ? 0.129 41.908 -7.815 1.00 76.46 229 GLU A N 1
ATOM 1320 C CA . GLU A 1 229 ? 1.315 42.553 -8.369 1.00 75.26 229 GLU A CA 1
ATOM 1321 C C . GLU A 1 229 ? 1.611 42.030 -9.763 1.00 73.45 229 GLU A C 1
ATOM 1322 O O . GLU A 1 229 ? 1.776 42.807 -10.699 1.00 70.58 229 GLU A O 1
ATOM 1328 N N . ARG A 1 230 ? 1.675 40.714 -9.909 1.00 94.61 230 ARG A N 1
ATOM 1329 C CA . ARG A 1 230 ? 1.945 40.151 -11.221 1.00 99.14 230 ARG A CA 1
ATOM 1330 C C . ARG A 1 230 ? 0.748 40.277 -12.155 1.00 104.75 230 ARG A C 1
ATOM 1331 O O . ARG A 1 230 ? 0.877 40.110 -13.367 1.00 107.61 230 ARG A O 1
ATOM 1339 N N . ARG A 1 231 ? -0.418 40.581 -11.597 1.00 87.82 231 ARG A N 1
ATOM 1340 C CA . ARG A 1 231 ? -1.601 40.739 -12.421 1.00 90.44 231 ARG A CA 1
ATOM 1341 C C . ARG A 1 231 ? -1.500 42.030 -13.239 1.00 91.18 231 ARG A C 1
ATOM 1342 O O . ARG A 1 231 ? -2.089 42.132 -14.313 1.00 89.87 231 ARG A O 1
ATOM 1350 N N . ILE A 1 232 ? -0.756 43.011 -12.728 1.00 98.77 232 ILE A N 1
ATOM 1351 C CA . ILE A 1 232 ? -0.576 44.292 -13.419 1.00 102.66 232 ILE A CA 1
ATOM 1352 C C . ILE A 1 232 ? 0.798 44.381 -14.090 1.00 106.94 232 ILE A C 1
ATOM 1353 O O . ILE A 1 232 ? 0.986 45.145 -15.039 1.00 107.46 232 ILE A O 1
ATOM 1358 N N . ARG A 1 233 ? 1.761 43.620 -13.578 1.00 171.47 233 ARG A N 1
ATOM 1359 C CA . ARG A 1 233 ? 3.108 43.628 -14.142 1.00 174.25 233 ARG A CA 1
ATOM 1360 C C . ARG A 1 233 ? 3.154 42.865 -15.456 1.00 174.26 233 ARG A C 1
ATOM 1361 O O . ARG A 1 233 ? 4.217 42.708 -16.058 1.00 177.34 233 ARG A O 1
ATOM 1369 N N . GLU A 1 234 ? 1.994 42.389 -15.896 1.00 106.41 234 GLU A N 1
ATOM 1370 C CA . GLU A 1 234 ? 1.903 41.659 -17.149 1.00 105.27 234 GLU A CA 1
ATOM 1371 C C . GLU A 1 234 ? 0.455 41.512 -17.587 1.00 108.63 234 GLU A C 1
ATOM 1372 O O . GLU A 1 234 ? -0.055 42.446 -18.256 1.00 108.38 234 GLU A O 1
#

Sequence (175 aa):
EIYVPQAGDVVIGLIQSVGIMNWFVDINSPYVAVLSVQDFLGRPFNPAVDDMQSLLKVGDYIKAKVVAFDKTRSPLLTVQGEGLGRIVRGKIVEISPAKVPRVIGRKMSMLKTLEEKTECKIFVARNGRIHLECPNEDLEAIAVMAIKIIDEEAYTSGLTKRIIKFIEEERRIRE